Protein AF-A0AAX6NBP4-F1 (afdb_monomer)

pLDDT: mean 84.34, std 13.75, range [39.91, 97.75]

Nearest PDB structures (foldseek):
  7ycx-assembly1_I  TM=3.991E-01  e=4.689E+00  Homo sapiens
  4wzs-assembly1_D  TM=3.226E-01  e=8.014E+00  Encephalitozoon cuniculi GB-M1
  8inf-assembly1_v  TM=3.025E-01  e=5.282E+00  Homo sapiens

Structure (mmCIF, N/CA/C/O backbone):
data_AF-A0AAX6NBP4-F1
#
_entry.id   AF-A0AAX6NBP4-F1
#
loop_
_atom_site.group_PDB
_atom_site.id
_atom_site.type_symbol
_atom_site.label_atom_id
_atom_site.label_alt_id
_atom_site.label_comp_id
_atom_site.label_asym_id
_atom_site.label_entity_id
_atom_site.label_seq_id
_atom_site.pdbx_PDB_ins_code
_atom_site.Cartn_x
_atom_site.Cartn_y
_atom_site.Cartn_z
_atom_site.occupancy
_atom_site.B_iso_or_equiv
_atom_site.auth_seq_id
_atom_site.auth_comp_id
_atom_site.auth_asym_id
_atom_site.auth_atom_id
_atom_site.pdbx_PDB_model_num
ATOM 1 N N . MET A 1 1 ? 15.611 4.522 -10.659 1.00 53.62 1 MET A N 1
ATOM 2 C CA . MET A 1 1 ? 16.053 3.834 -9.427 1.00 53.62 1 MET A CA 1
ATOM 3 C C . MET A 1 1 ? 14.811 3.306 -8.758 1.00 53.62 1 MET A C 1
ATOM 5 O O . MET A 1 1 ? 13.824 4.023 -8.711 1.00 53.62 1 MET A O 1
ATOM 9 N N . GLY A 1 2 ? 14.861 2.054 -8.341 1.00 67.56 2 GLY A N 1
ATOM 10 C CA . GLY A 1 2 ? 13.758 1.351 -7.720 1.00 67.56 2 GLY A CA 1
ATOM 11 C C . GLY A 1 2 ? 13.507 1.677 -6.257 1.00 67.56 2 GLY A C 1
ATOM 12 O O . GLY A 1 2 ? 14.447 2.108 -5.592 1.00 67.56 2 GLY A O 1
ATOM 13 N N . TYR A 1 3 ? 12.294 1.419 -5.759 1.00 79.88 3 TYR A N 1
ATOM 14 C CA . TYR A 1 3 ? 11.993 1.463 -4.326 1.00 79.88 3 TYR A CA 1
ATOM 15 C C . TYR A 1 3 ? 11.907 0.047 -3.763 1.00 79.88 3 TYR A C 1
ATOM 17 O O . TYR A 1 3 ? 11.245 -0.823 -4.332 1.00 79.88 3 TYR A O 1
ATOM 25 N N . LEU A 1 4 ? 12.584 -0.192 -2.642 1.00 87.62 4 LEU A N 1
ATOM 26 C CA . LEU A 1 4 ? 12.305 -1.340 -1.795 1.00 87.62 4 LEU A CA 1
ATOM 27 C C . LEU A 1 4 ? 11.097 -1.027 -0.906 1.00 87.62 4 LEU A C 1
ATOM 29 O O . LEU A 1 4 ? 11.055 0.010 -0.243 1.00 87.62 4 LEU A O 1
ATOM 33 N N . HIS A 1 5 ? 10.135 -1.943 -0.890 1.00 90.25 5 HIS A N 1
ATOM 34 C CA . HIS A 1 5 ? 8.988 -1.952 0.011 1.00 90.25 5 HIS A CA 1
ATOM 35 C C . HIS A 1 5 ? 9.060 -3.202 0.869 1.00 90.25 5 HIS A C 1
ATOM 37 O O . HIS A 1 5 ? 9.266 -4.293 0.342 1.00 90.25 5 HIS A O 1
ATOM 43 N N . TYR A 1 6 ? 8.867 -3.036 2.165 1.00 92.69 6 TYR A N 1
ATOM 44 C CA . TYR A 1 6 ? 8.816 -4.090 3.160 1.00 92.69 6 TYR A CA 1
ATOM 45 C C . TYR A 1 6 ? 7.512 -3.970 3.940 1.00 92.69 6 TYR A C 1
ATOM 47 O O . TYR A 1 6 ? 7.063 -2.864 4.244 1.00 92.69 6 TYR A O 1
ATOM 55 N N . TRP A 1 7 ? 6.887 -5.094 4.260 1.00 94.06 7 TRP A N 1
ATOM 56 C CA . TRP A 1 7 ? 5.705 -5.105 5.099 1.00 94.06 7 TRP A CA 1
ATOM 57 C C . TRP A 1 7 ? 5.575 -6.388 5.905 1.00 94.06 7 TRP A C 1
ATOM 59 O O . TRP A 1 7 ? 6.047 -7.463 5.526 1.00 94.06 7 TRP A O 1
ATOM 69 N N . GLU A 1 8 ? 4.834 -6.264 6.996 1.00 94.50 8 GLU A N 1
ATOM 70 C CA . GLU A 1 8 ? 4.371 -7.383 7.800 1.00 94.50 8 GLU A CA 1
ATOM 71 C C . GLU A 1 8 ? 2.879 -7.225 8.031 1.00 94.50 8 GLU A C 1
ATOM 73 O O . GLU A 1 8 ? 2.400 -6.133 8.339 1.00 94.50 8 GLU A O 1
ATOM 78 N N . LEU A 1 9 ? 2.146 -8.324 7.895 1.00 93.81 9 LEU A N 1
ATOM 79 C CA . LEU A 1 9 ? 0.723 -8.350 8.183 1.00 93.81 9 LEU A CA 1
ATOM 80 C C . LEU A 1 9 ? 0.410 -9.532 9.093 1.00 93.81 9 LEU A C 1
ATOM 82 O O . LEU A 1 9 ? 0.480 -10.692 8.678 1.00 93.81 9 LEU A O 1
ATOM 86 N N . GLU A 1 10 ? -0.009 -9.241 10.321 1.00 90.38 10 GLU A N 1
ATOM 87 C CA . GLU A 1 10 ? -0.418 -10.251 11.304 1.00 90.38 10 GLU A CA 1
ATOM 88 C C . GLU A 1 10 ? -1.857 -10.742 11.055 1.00 90.38 10 GLU A C 1
ATOM 90 O O . GLU A 1 10 ? -2.714 -10.734 11.938 1.00 90.38 10 GLU A O 1
ATOM 95 N N . ARG A 1 11 ? -2.162 -11.143 9.813 1.00 83.88 11 ARG A N 1
ATOM 96 C CA . ARG A 1 11 ? -3.507 -11.571 9.405 1.00 83.88 11 ARG A CA 1
ATOM 97 C C . ARG A 1 11 ? -3.481 -12.493 8.197 1.00 83.88 11 ARG A C 1
ATOM 99 O O . ARG A 1 11 ? -2.961 -12.115 7.164 1.00 83.88 11 ARG A O 1
ATOM 106 N N . HIS A 1 12 ? -4.150 -13.643 8.275 1.00 81.75 12 HIS A N 1
ATOM 107 C CA . HIS A 1 12 ? -4.107 -14.670 7.220 1.00 81.75 12 HIS A CA 1
ATOM 108 C C . HIS A 1 12 ? -5.246 -14.621 6.190 1.00 81.75 12 HIS A C 1
ATOM 110 O O . HIS A 1 12 ? -5.193 -15.348 5.199 1.00 81.75 12 HIS A O 1
ATOM 116 N N . THR A 1 13 ? -6.276 -13.801 6.419 1.00 90.88 13 THR A N 1
ATOM 117 C CA . THR A 1 13 ? -7.423 -13.662 5.508 1.00 90.88 13 THR A CA 1
ATOM 118 C C . THR A 1 13 ? -7.855 -12.211 5.358 1.00 90.88 13 THR A C 1
ATOM 120 O O . THR A 1 13 ? -8.084 -11.519 6.351 1.00 90.88 13 THR A O 1
ATOM 123 N N . PHE A 1 14 ? -8.015 -11.761 4.125 1.00 94.75 14 PHE A N 1
ATOM 124 C CA . PHE A 1 14 ? -8.429 -10.420 3.743 1.00 94.75 14 PHE A CA 1
ATOM 125 C C . PHE A 1 14 ? -9.944 -10.232 3.843 1.00 94.75 14 PHE A C 1
ATOM 127 O O . PHE A 1 14 ? -10.706 -11.193 3.789 1.00 94.75 14 PHE A O 1
ATOM 134 N N . THR A 1 15 ? -10.385 -8.987 4.029 1.00 94.19 15 THR A N 1
ATOM 135 C CA . THR A 1 15 ? -11.809 -8.632 3.970 1.00 94.19 15 THR A CA 1
ATOM 136 C C . THR A 1 15 ? -12.263 -8.517 2.515 1.00 94.19 15 THR A C 1
ATOM 138 O O . THR A 1 15 ? -11.475 -8.142 1.644 1.00 94.19 15 THR A O 1
ATOM 141 N N . ASP A 1 16 ? -13.548 -8.768 2.253 1.00 95.69 16 ASP A N 1
ATOM 142 C CA . ASP A 1 16 ? -14.135 -8.584 0.916 1.00 95.69 16 ASP A CA 1
ATOM 143 C C . ASP A 1 16 ? -13.973 -7.145 0.406 1.00 95.69 16 ASP A C 1
ATOM 145 O O . ASP A 1 16 ? -13.763 -6.919 -0.786 1.00 95.69 16 ASP A O 1
ATOM 149 N N . GLU A 1 17 ? -14.041 -6.165 1.311 1.00 96.31 17 GLU A N 1
ATOM 150 C CA . GLU A 1 17 ? -13.858 -4.750 0.986 1.00 96.31 17 GLU A CA 1
ATOM 151 C C . GLU A 1 17 ? -12.435 -4.465 0.495 1.00 96.31 17 GLU A C 1
ATOM 153 O O . GLU A 1 17 ? -12.269 -3.923 -0.598 1.00 96.31 17 GLU A O 1
ATOM 158 N N . PHE A 1 18 ? -11.412 -4.926 1.223 1.00 96.69 18 PHE A N 1
ATOM 159 C CA . PHE A 1 18 ? -10.019 -4.782 0.802 1.00 96.69 18 PHE A CA 1
ATOM 160 C C . PHE A 1 18 ? -9.751 -5.483 -0.537 1.00 96.69 18 PHE A C 1
ATOM 162 O O . PHE A 1 18 ? -9.107 -4.913 -1.415 1.00 96.69 18 PHE A O 1
ATOM 169 N N . ILE A 1 19 ? -10.283 -6.697 -0.731 1.00 96.81 19 ILE A N 1
ATOM 170 C CA . ILE A 1 19 ? -10.155 -7.446 -1.992 1.00 96.81 19 ILE A CA 1
ATOM 171 C C . ILE A 1 19 ? -10.768 -6.665 -3.157 1.00 96.81 19 ILE A C 1
ATOM 173 O O . ILE A 1 19 ? -10.157 -6.553 -4.222 1.00 96.81 19 ILE A O 1
ATOM 177 N N . LYS A 1 20 ? -11.967 -6.107 -2.963 1.00 97.19 20 LYS A N 1
ATOM 178 C CA . LYS A 1 20 ? -12.670 -5.326 -3.984 1.00 97.19 20 LYS A CA 1
ATOM 179 C C . LYS A 1 20 ? -11.900 -4.059 -4.357 1.00 97.19 20 LYS A C 1
ATOM 181 O O . LYS A 1 20 ? -11.800 -3.736 -5.539 1.00 97.19 20 LYS A O 1
ATOM 186 N N . GLU A 1 21 ? -11.353 -3.350 -3.377 1.00 97.75 21 GLU A N 1
ATOM 187 C CA . GLU A 1 21 ? -10.564 -2.139 -3.620 1.00 97.75 21 GLU A CA 1
ATOM 188 C C . GLU A 1 21 ? -9.215 -2.447 -4.271 1.00 97.75 21 GLU A C 1
ATOM 190 O O . GLU A 1 21 ? -8.824 -1.763 -5.215 1.00 97.75 21 GLU A O 1
ATOM 195 N N . ALA A 1 22 ? -8.537 -3.517 -3.850 1.00 96.38 22 ALA A N 1
ATOM 196 C CA . ALA A 1 22 ? -7.316 -3.980 -4.500 1.00 96.38 22 ALA A CA 1
ATOM 197 C C . ALA A 1 22 ? -7.570 -4.367 -5.966 1.00 96.38 22 ALA A C 1
ATOM 199 O O . ALA A 1 22 ? -6.809 -3.977 -6.853 1.00 96.38 22 ALA A O 1
ATOM 200 N N . ALA A 1 23 ? -8.674 -5.067 -6.246 1.00 95.75 23 ALA A N 1
ATOM 201 C CA . ALA A 1 23 ? -9.091 -5.375 -7.611 1.00 95.75 23 ALA A CA 1
ATOM 202 C C . ALA A 1 23 ? -9.373 -4.104 -8.430 1.00 95.75 23 ALA A C 1
ATOM 204 O O . ALA A 1 23 ? -8.993 -4.039 -9.599 1.00 95.75 23 ALA A O 1
ATOM 205 N N . PHE A 1 24 ? -9.980 -3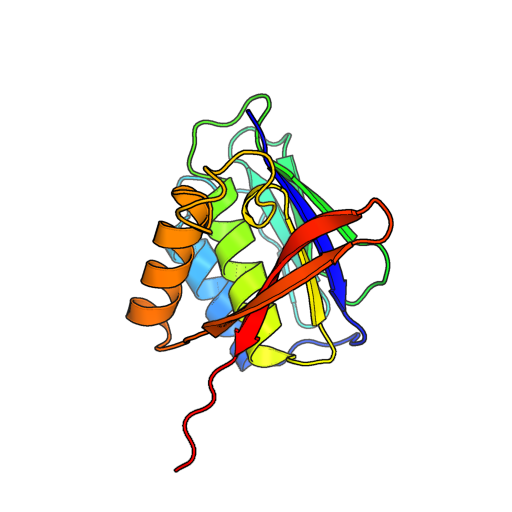.078 -7.821 1.00 97.00 24 PHE A N 1
ATOM 206 C CA . PHE A 1 24 ? -10.195 -1.780 -8.466 1.00 97.00 24 PHE A CA 1
ATOM 207 C C . PHE A 1 24 ? -8.871 -1.095 -8.824 1.00 97.00 24 PHE A C 1
ATOM 209 O O . PHE A 1 24 ? -8.699 -0.676 -9.965 1.00 97.00 24 PHE A O 1
ATOM 216 N N . VAL A 1 25 ? -7.917 -1.025 -7.887 1.00 96.06 25 VAL A N 1
ATOM 217 C CA . VAL A 1 25 ? -6.583 -0.450 -8.140 1.00 96.06 25 VAL A CA 1
ATOM 218 C C . VAL A 1 25 ? -5.913 -1.131 -9.328 1.00 96.06 25 VAL A C 1
ATOM 220 O O . VAL A 1 25 ? -5.342 -0.460 -10.183 1.00 96.06 25 VAL A O 1
ATOM 223 N N . ILE A 1 26 ? -5.985 -2.457 -9.406 1.00 92.75 26 ILE A N 1
ATOM 224 C CA . ILE A 1 26 ? -5.326 -3.200 -10.480 1.00 92.75 26 ILE A CA 1
ATOM 225 C C . ILE A 1 26 ? -6.038 -2.982 -11.818 1.00 92.75 26 ILE A C 1
ATOM 227 O O . ILE A 1 26 ? -5.371 -2.804 -12.833 1.00 92.75 26 ILE A O 1
ATOM 231 N N . ALA A 1 27 ? -7.372 -2.919 -11.826 1.00 93.25 27 ALA A N 1
ATOM 232 C CA . ALA A 1 27 ? -8.137 -2.587 -13.026 1.00 93.25 27 ALA A CA 1
ATOM 233 C C . ALA A 1 27 ? -7.831 -1.168 -13.547 1.00 93.25 27 ALA A C 1
ATOM 235 O O . ALA A 1 27 ? -7.714 -0.981 -14.756 1.00 93.25 27 ALA A O 1
ATOM 236 N N . ASP A 1 28 ? -7.648 -0.192 -12.651 1.00 93.88 28 ASP A N 1
ATOM 237 C CA . ASP A 1 28 ? -7.277 1.191 -12.995 1.00 93.88 28 ASP A CA 1
ATOM 238 C C . ASP A 1 28 ? -5.833 1.317 -13.523 1.00 93.88 28 ASP A C 1
ATOM 240 O O . ASP A 1 28 ? -5.485 2.300 -14.167 1.00 93.88 28 ASP A O 1
ATOM 244 N N . ASN A 1 29 ? -4.987 0.308 -13.282 1.00 90.12 29 ASN A N 1
ATOM 245 C CA . ASN A 1 29 ? -3.572 0.286 -13.676 1.00 90.12 29 ASN A CA 1
ATOM 246 C C . ASN A 1 29 ? -3.251 -0.951 -14.549 1.00 90.12 29 ASN A C 1
ATOM 248 O O . ASN A 1 29 ? -2.164 -1.530 -14.475 1.00 90.12 29 ASN A O 1
ATOM 252 N N . VAL A 1 30 ? -4.217 -1.391 -15.368 1.00 88.81 30 VAL A N 1
ATOM 253 C CA . VAL A 1 30 ? -4.121 -2.612 -16.197 1.00 88.81 30 VAL A CA 1
ATOM 254 C C . VAL A 1 30 ? -3.033 -2.535 -17.275 1.00 88.81 30 VAL A C 1
ATOM 256 O O . VAL A 1 30 ? -2.545 -3.555 -17.753 1.00 88.81 30 VAL A O 1
ATOM 259 N N . ASP A 1 31 ? -2.632 -1.327 -17.659 1.00 87.31 31 ASP A N 1
ATOM 260 C CA . ASP A 1 31 ? -1.593 -1.048 -18.650 1.00 87.31 31 ASP A CA 1
ATOM 261 C C . ASP A 1 31 ? -0.180 -1.392 -18.155 1.00 87.31 31 ASP A C 1
ATOM 263 O O . ASP A 1 31 ? 0.728 -1.595 -18.964 1.00 87.31 31 ASP A O 1
ATOM 267 N N . VAL A 1 32 ? 0.007 -1.503 -16.836 1.00 85.31 32 VAL A N 1
ATOM 268 C CA . VAL A 1 32 ? 1.317 -1.752 -16.213 1.00 85.31 32 VAL A CA 1
ATOM 269 C C . VAL A 1 32 ? 1.393 -3.060 -15.429 1.00 85.31 32 VAL A C 1
ATOM 271 O O . VAL A 1 32 ? 2.471 -3.415 -14.947 1.00 85.31 32 VAL A O 1
ATOM 274 N N . VAL A 1 33 ? 0.287 -3.806 -15.349 1.00 86.56 33 VAL A N 1
ATOM 275 C CA . VAL A 1 33 ? 0.157 -5.046 -14.571 1.00 86.56 33 VAL A CA 1
ATOM 276 C C . VAL A 1 33 ? -0.125 -6.260 -15.471 1.00 86.56 33 VAL A C 1
ATOM 278 O O . VAL A 1 33 ? -0.847 -6.170 -16.461 1.00 86.56 33 VAL A O 1
ATOM 281 N N . LYS A 1 34 ? 0.432 -7.426 -15.117 1.00 85.56 34 LYS A N 1
ATOM 282 C CA . LYS A 1 34 ? 0.154 -8.745 -15.715 1.00 85.56 34 LYS A CA 1
ATOM 283 C C . LYS A 1 34 ? -0.005 -9.826 -14.651 1.00 85.56 34 LYS A C 1
ATOM 285 O O . LYS A 1 34 ? 0.377 -9.627 -13.504 1.00 85.56 34 LYS A O 1
ATOM 290 N N . GLU A 1 35 ? -0.503 -10.991 -15.079 1.00 87.12 35 GLU A N 1
ATOM 291 C CA . GLU A 1 35 ? -0.496 -12.233 -14.284 1.00 87.12 35 GLU A CA 1
ATOM 292 C C . GLU A 1 35 ? -1.139 -12.040 -12.902 1.00 87.12 35 GLU A C 1
ATOM 294 O O . GLU A 1 35 ? -0.574 -12.379 -11.867 1.00 87.12 35 GLU A O 1
ATOM 299 N N . LEU A 1 36 ? -2.326 -11.429 -12.913 1.00 90.75 36 LEU A N 1
ATOM 300 C CA . LEU A 1 36 ? -3.085 -11.100 -11.718 1.00 90.75 36 LEU A CA 1
ATOM 301 C C . LEU A 1 36 ? -3.711 -12.340 -11.078 1.00 90.75 36 LEU A C 1
ATOM 303 O O . LEU A 1 36 ? -4.482 -13.058 -11.713 1.00 90.75 36 LEU A O 1
ATOM 307 N N . GLU A 1 37 ? -3.495 -12.483 -9.778 1.00 94.31 37 GLU A N 1
ATOM 308 C CA . GLU A 1 37 ? -4.186 -13.425 -8.912 1.00 94.31 37 GLU A CA 1
ATOM 309 C C . GLU A 1 37 ? -4.660 -12.699 -7.647 1.00 94.31 37 GLU A C 1
ATOM 311 O O . GLU A 1 37 ? -3.861 -12.112 -6.921 1.00 94.31 37 GLU A O 1
ATOM 316 N N . ILE A 1 38 ? -5.964 -12.735 -7.363 1.00 94.12 38 ILE A N 1
ATOM 317 C CA . ILE A 1 38 ? -6.542 -12.168 -6.138 1.00 94.12 38 ILE A CA 1
ATOM 318 C C . ILE A 1 38 ? -7.448 -13.209 -5.494 1.00 94.12 38 ILE A C 1
ATOM 320 O O . ILE A 1 38 ? -8.320 -13.775 -6.154 1.00 94.12 38 ILE A O 1
ATOM 324 N N . ASN A 1 39 ? -7.272 -13.434 -4.197 1.00 93.25 39 ASN A N 1
ATOM 325 C CA . ASN A 1 39 ? -8.204 -14.188 -3.370 1.00 93.25 39 ASN A CA 1
ATOM 326 C C . ASN A 1 39 ? -8.136 -13.715 -1.912 1.00 93.25 39 ASN A C 1
ATOM 328 O O . ASN A 1 39 ? -7.439 -12.763 -1.570 1.00 93.25 39 ASN A O 1
ATOM 332 N N . GLU A 1 40 ? -8.862 -14.410 -1.041 1.00 93.56 40 GLU A N 1
ATOM 333 C CA . GLU A 1 40 ? -8.955 -14.101 0.385 1.00 93.56 40 GLU A CA 1
ATOM 334 C C . GLU A 1 40 ? -7.627 -14.196 1.153 1.00 93.56 40 GLU A C 1
ATOM 336 O O . GLU A 1 40 ? -7.571 -13.743 2.287 1.00 93.56 40 GLU A O 1
ATOM 341 N N . LYS A 1 41 ? -6.564 -14.780 0.591 1.00 93.06 41 LYS A N 1
ATOM 342 C CA . LYS A 1 41 ? -5.280 -15.002 1.285 1.00 93.06 41 LYS A CA 1
ATOM 343 C C . LYS A 1 41 ? -4.126 -14.216 0.685 1.00 93.06 41 LYS A C 1
ATOM 345 O O . LYS A 1 41 ? -3.144 -13.962 1.384 1.00 93.06 41 LYS A O 1
ATOM 350 N N . TYR A 1 42 ? -4.207 -13.885 -0.602 1.00 94.62 42 TYR A N 1
ATOM 351 C CA . TYR A 1 42 ? -3.155 -13.141 -1.273 1.00 94.62 42 TYR A CA 1
ATOM 352 C C . TYR A 1 42 ? -3.635 -12.326 -2.474 1.00 94.62 42 TYR A C 1
ATOM 354 O O . TYR A 1 42 ? -4.637 -12.639 -3.118 1.00 94.62 42 TYR A O 1
ATOM 362 N N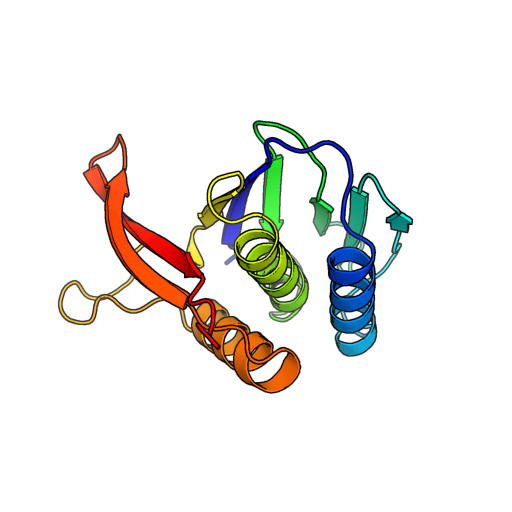 . ILE A 1 43 ? -2.857 -11.289 -2.781 1.00 96.00 43 ILE A N 1
ATOM 363 C CA . ILE A 1 43 ? -2.910 -10.515 -4.021 1.00 96.00 43 ILE A CA 1
ATOM 364 C C . ILE A 1 43 ? -1.532 -10.629 -4.659 1.00 96.00 43 ILE A C 1
ATOM 366 O O . ILE A 1 43 ? -0.539 -10.249 -4.044 1.00 96.00 43 ILE A O 1
ATOM 370 N N . ALA A 1 44 ? -1.450 -11.145 -5.876 1.00 95.06 44 ALA A N 1
ATOM 371 C CA . ALA A 1 44 ? -0.203 -11.248 -6.612 1.00 95.06 44 ALA A CA 1
ATOM 372 C C . ALA A 1 44 ? -0.367 -10.718 -8.028 1.00 95.06 44 ALA A C 1
ATOM 374 O O . ALA A 1 44 ? -1.407 -10.905 -8.655 1.00 95.06 44 ALA A O 1
ATOM 375 N N . PHE A 1 45 ? 0.668 -10.054 -8.521 1.00 93.06 45 PHE A N 1
ATOM 376 C CA . PHE A 1 45 ? 0.756 -9.631 -9.908 1.00 93.06 45 PHE A CA 1
ATOM 377 C C . PHE A 1 45 ? 2.200 -9.294 -10.279 1.00 93.06 45 PHE A C 1
ATOM 379 O O . PHE A 1 45 ? 3.057 -9.107 -9.412 1.00 93.06 45 PHE A O 1
ATOM 386 N N . ASN A 1 46 ? 2.459 -9.214 -11.580 1.00 88.44 46 ASN A N 1
ATOM 387 C CA . ASN A 1 46 ? 3.752 -8.857 -12.144 1.00 88.44 46 ASN A CA 1
ATOM 388 C C . ASN A 1 46 ? 3.685 -7.506 -12.856 1.00 88.44 46 ASN A C 1
ATOM 390 O O . ASN A 1 46 ? 2.637 -7.104 -13.369 1.00 88.44 46 ASN A O 1
ATOM 394 N N . GLY A 1 47 ? 4.830 -6.835 -12.964 1.00 82.38 47 GLY A N 1
ATOM 395 C CA . GLY A 1 47 ? 4.990 -5.731 -13.906 1.00 82.38 47 GLY A CA 1
ATOM 396 C C . GLY A 1 47 ? 4.854 -6.216 -15.347 1.00 82.38 47 GLY A C 1
ATOM 397 O O . GLY A 1 47 ? 5.076 -7.390 -15.646 1.00 82.38 47 GLY A O 1
ATOM 398 N N . TRP A 1 48 ? 4.530 -5.315 -16.279 1.00 74.81 48 TRP A N 1
ATOM 399 C CA . TRP A 1 48 ? 4.341 -5.675 -17.695 1.00 74.81 48 TRP A CA 1
ATOM 400 C C . TRP A 1 48 ? 5.554 -6.389 -18.332 1.00 74.81 48 TRP A C 1
ATOM 402 O O . TRP A 1 48 ? 5.393 -7.171 -19.277 1.00 74.81 48 TRP A O 1
ATOM 412 N N . ASN A 1 49 ? 6.757 -6.149 -17.800 1.00 71.00 49 ASN A N 1
ATOM 413 C CA . ASN A 1 49 ? 8.011 -6.796 -18.195 1.00 71.00 49 ASN A CA 1
ATOM 414 C C . ASN A 1 49 ? 8.167 -8.246 -17.677 1.00 71.00 49 ASN A C 1
ATOM 416 O O . ASN A 1 49 ? 9.057 -8.945 -18.150 1.00 71.00 49 ASN A O 1
ATOM 420 N N . GLY A 1 50 ? 7.322 -8.700 -16.743 1.00 66.06 50 GLY A N 1
ATOM 421 C CA . GLY A 1 50 ? 7.328 -10.046 -16.160 1.00 66.06 50 GLY A CA 1
ATOM 422 C C . GLY A 1 50 ? 8.409 -10.312 -15.103 1.00 66.06 50 GLY A C 1
ATOM 423 O O . GLY A 1 50 ? 8.492 -11.430 -14.605 1.00 66.06 50 GLY A O 1
ATOM 424 N N . PHE A 1 51 ? 9.242 -9.326 -14.756 1.00 69.38 51 PHE A N 1
ATOM 425 C CA . PHE A 1 51 ? 10.382 -9.522 -13.844 1.00 69.38 51 PHE A CA 1
ATOM 426 C C . PHE A 1 51 ? 10.113 -9.038 -12.418 1.00 69.38 51 PHE A C 1
ATOM 428 O O . PHE A 1 51 ? 10.632 -9.616 -11.464 1.00 69.38 51 PHE A O 1
ATOM 435 N N . ASP A 1 52 ? 9.295 -7.998 -12.266 1.00 75.81 52 ASP A N 1
ATOM 436 C CA . ASP A 1 52 ? 8.990 -7.408 -10.966 1.00 75.81 52 ASP A CA 1
ATOM 437 C C . ASP A 1 52 ? 7.720 -8.061 -10.398 1.00 75.81 52 ASP A C 1
ATOM 439 O O . ASP A 1 52 ? 6.605 -7.668 -10.745 1.00 75.81 52 ASP A O 1
ATOM 443 N N . ARG A 1 53 ? 7.875 -9.084 -9.550 1.00 86.50 53 ARG A N 1
ATOM 444 C CA . ARG A 1 53 ? 6.749 -9.793 -8.920 1.00 86.50 53 ARG A CA 1
ATOM 445 C C . ARG A 1 53 ? 6.368 -9.163 -7.583 1.00 86.50 53 ARG A C 1
ATOM 447 O O . ARG A 1 53 ? 7.209 -9.009 -6.698 1.00 86.50 53 ARG A O 1
ATOM 454 N N . PHE A 1 54 ? 5.087 -8.854 -7.424 1.00 92.31 54 PHE A N 1
ATOM 455 C CA . PHE A 1 54 ? 4.477 -8.452 -6.163 1.00 92.31 54 PHE A CA 1
ATOM 456 C C . PHE A 1 54 ? 3.579 -9.578 -5.650 1.00 92.31 54 PHE A C 1
ATOM 458 O O . PHE A 1 54 ? 2.782 -10.131 -6.406 1.00 92.31 54 PHE A O 1
ATOM 465 N N . ILE A 1 55 ? 3.719 -9.937 -4.373 1.00 94.38 55 ILE A N 1
ATOM 466 C CA . ILE A 1 55 ? 2.859 -10.914 -3.697 1.00 94.38 55 ILE A CA 1
ATOM 467 C C . ILE A 1 55 ? 2.543 -10.383 -2.303 1.00 94.38 55 ILE A C 1
ATOM 469 O O . ILE A 1 55 ? 3.341 -10.537 -1.386 1.00 94.38 55 ILE A O 1
ATOM 473 N N . PHE A 1 56 ? 1.370 -9.793 -2.129 1.00 95.31 56 PHE A N 1
ATOM 474 C CA . PHE A 1 56 ? 0.856 -9.381 -0.833 1.00 95.31 56 PHE A CA 1
ATOM 475 C C . PHE A 1 56 ? 0.132 -10.540 -0.157 1.00 95.31 56 PHE A C 1
ATOM 477 O O . PHE A 1 56 ? -0.891 -11.011 -0.654 1.00 95.31 56 PHE A O 1
ATOM 484 N N . THR A 1 57 ? 0.653 -10.996 0.979 1.00 93.38 57 THR A N 1
ATOM 485 C CA . THR A 1 57 ? 0.058 -12.061 1.797 1.00 93.38 57 THR A CA 1
ATOM 486 C C . THR A 1 57 ? 0.116 -11.685 3.272 1.00 93.38 57 THR A C 1
ATOM 488 O O . THR A 1 57 ? 0.896 -10.823 3.678 1.00 93.38 57 THR A O 1
ATOM 491 N N . GLY A 1 58 ? -0.680 -12.384 4.072 1.00 88.19 58 GLY A N 1
ATOM 492 C CA . GLY A 1 58 ? -0.564 -12.412 5.523 1.00 88.19 58 GLY A CA 1
ATOM 493 C C . GLY A 1 58 ? 0.670 -13.146 6.025 1.00 88.19 58 GLY A C 1
ATOM 494 O O . GLY A 1 58 ? 0.545 -14.303 6.436 1.00 88.19 58 GLY A O 1
ATOM 495 N N . ASN A 1 59 ? 1.838 -12.511 5.963 1.00 83.00 59 ASN A N 1
ATOM 496 C CA . ASN A 1 59 ? 3.093 -13.093 6.420 1.00 83.00 59 ASN A CA 1
ATOM 497 C C . ASN A 1 59 ? 3.999 -12.042 7.074 1.00 83.00 59 ASN A C 1
ATOM 499 O O . ASN A 1 59 ? 3.893 -10.846 6.789 1.00 83.00 59 ASN A O 1
ATOM 503 N N . LYS A 1 60 ? 4.909 -12.518 7.924 1.00 76.44 60 LYS A N 1
ATOM 504 C CA . LYS A 1 60 ? 6.055 -11.737 8.394 1.00 76.44 60 LYS A CA 1
ATOM 505 C C . LYS A 1 60 ? 7.118 -11.707 7.287 1.00 76.44 60 LYS A C 1
ATOM 507 O O . LYS A 1 60 ? 7.153 -12.604 6.443 1.00 76.44 60 LYS A O 1
ATOM 512 N N . ASP A 1 61 ? 7.928 -10.658 7.257 1.00 84.19 61 ASP A N 1
ATOM 513 C CA . ASP A 1 61 ? 9.083 -10.514 6.363 1.00 84.19 61 ASP A CA 1
ATOM 514 C C . ASP A 1 61 ? 8.782 -10.441 4.851 1.00 84.19 61 ASP A C 1
ATOM 516 O O . ASP A 1 61 ? 9.541 -10.952 4.020 1.00 84.19 61 ASP A O 1
ATOM 520 N N . SER A 1 62 ? 7.674 -9.809 4.453 1.00 91.69 62 SER A N 1
ATOM 521 C CA . SER A 1 62 ? 7.348 -9.661 3.030 1.00 91.69 62 SER A CA 1
ATOM 522 C C . SER A 1 62 ? 8.015 -8.425 2.433 1.00 91.69 62 SER A C 1
ATOM 524 O O . SER A 1 62 ? 8.047 -7.364 3.047 1.00 91.69 62 SER A O 1
ATOM 526 N N . TYR A 1 63 ? 8.532 -8.535 1.209 1.00 91.12 63 TYR A N 1
ATOM 527 C CA . TYR A 1 63 ? 9.123 -7.395 0.514 1.00 91.12 63 TYR A CA 1
ATOM 528 C C . TYR A 1 63 ? 8.943 -7.472 -1.001 1.00 91.12 63 TYR A C 1
ATOM 530 O O . TYR A 1 63 ? 8.760 -8.539 -1.587 1.00 91.12 63 TYR A O 1
ATOM 538 N N . CYS A 1 64 ? 9.030 -6.317 -1.651 1.00 88.62 64 CYS A N 1
ATOM 539 C CA . CYS A 1 64 ? 9.055 -6.179 -3.099 1.00 88.62 64 CYS A CA 1
ATOM 540 C C . CYS A 1 64 ? 9.968 -5.011 -3.464 1.00 88.62 64 CYS A C 1
ATOM 542 O O . CYS A 1 64 ? 9.888 -3.943 -2.861 1.00 88.62 64 CYS A O 1
ATOM 544 N N . LYS A 1 65 ? 10.833 -5.205 -4.459 1.00 84.44 65 LYS A N 1
ATOM 545 C CA . LYS A 1 65 ? 11.654 -4.132 -5.014 1.00 84.44 65 LYS A CA 1
ATOM 546 C C . LYS A 1 65 ? 11.143 -3.799 -6.403 1.00 84.44 65 LYS A C 1
ATOM 548 O O . LYS A 1 65 ? 11.207 -4.636 -7.296 1.00 84.44 65 LYS A O 1
ATOM 553 N N . THR A 1 66 ? 10.661 -2.582 -6.587 1.00 78.69 66 THR A N 1
ATOM 554 C CA . THR A 1 66 ? 10.297 -2.065 -7.907 1.00 78.69 66 THR A CA 1
ATOM 555 C C . THR A 1 66 ? 11.546 -1.486 -8.567 1.00 78.69 66 THR A C 1
ATOM 557 O O . THR A 1 66 ? 12.452 -1.078 -7.860 1.00 78.69 66 THR A O 1
ATOM 560 N N . GLY A 1 67 ? 11.664 -1.458 -9.898 1.00 62.41 67 GLY A N 1
ATOM 561 C CA . GLY A 1 67 ? 12.541 -0.499 -10.594 1.00 62.41 67 GLY A CA 1
ATOM 562 C C . GLY A 1 67 ? 14.025 -0.836 -10.822 1.00 62.41 67 GLY A C 1
ATOM 563 O O . GLY A 1 67 ? 14.904 -0.040 -10.478 1.00 62.41 67 GLY A O 1
ATOM 564 N N . ILE A 1 68 ? 14.319 -1.906 -11.567 1.00 54.03 68 ILE A N 1
ATOM 565 C CA . ILE A 1 68 ? 15.552 -1.933 -12.389 1.00 54.03 68 ILE A CA 1
ATOM 566 C C . ILE A 1 68 ? 15.240 -1.807 -13.893 1.00 54.03 68 ILE A C 1
ATOM 568 O O . ILE A 1 68 ? 15.989 -1.140 -14.603 1.00 54.03 68 ILE A O 1
ATOM 572 N N . PHE A 1 69 ? 14.110 -2.339 -14.377 1.00 51.50 69 PHE A N 1
ATOM 573 C CA . PHE A 1 69 ? 13.810 -2.413 -15.820 1.00 51.50 69 PHE A CA 1
ATOM 574 C C . PHE A 1 69 ? 12.360 -2.068 -16.204 1.00 51.50 69 PHE A C 1
ATOM 576 O O . PHE A 1 69 ? 11.916 -2.436 -17.291 1.00 51.50 69 PHE A O 1
ATOM 583 N N . SER A 1 70 ? 11.599 -1.40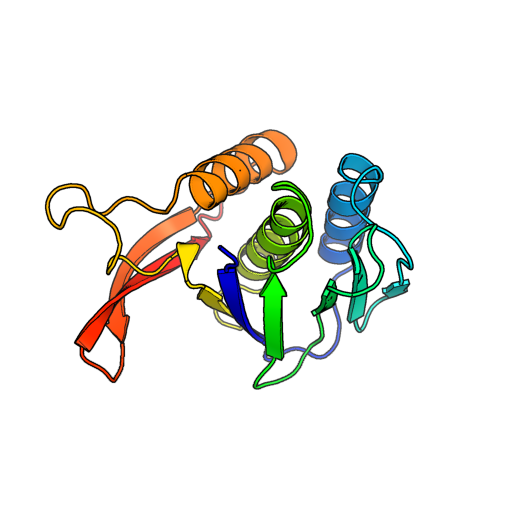3 -15.332 1.00 52.62 70 SER A N 1
ATOM 584 C CA . SER A 1 70 ? 10.188 -1.082 -15.586 1.00 52.62 70 SER A CA 1
ATOM 585 C C . SER A 1 70 ? 9.983 0.434 -15.578 1.00 52.62 70 SER A C 1
ATOM 587 O O . SER A 1 70 ? 10.374 1.071 -14.597 1.00 52.62 70 SER A O 1
ATOM 589 N N . PRO A 1 71 ? 9.429 1.029 -16.650 1.00 51.97 71 PRO A N 1
ATOM 590 C CA . PRO A 1 71 ? 9.154 2.459 -16.704 1.00 51.97 71 PRO A CA 1
ATOM 591 C C . PRO A 1 71 ? 8.137 2.836 -15.620 1.00 51.97 71 PRO A C 1
ATOM 593 O O . PRO A 1 71 ? 7.031 2.310 -15.624 1.00 51.97 71 PRO A O 1
ATOM 596 N N . ASP A 1 72 ? 8.580 3.693 -14.696 1.00 57.88 72 ASP A N 1
ATOM 597 C CA . ASP A 1 72 ? 7.946 4.646 -13.759 1.00 57.88 72 ASP A CA 1
ATOM 598 C C . ASP A 1 72 ? 6.537 4.425 -13.150 1.00 57.88 72 ASP A C 1
ATOM 600 O O . ASP A 1 72 ? 6.213 5.091 -12.171 1.00 57.88 72 ASP A O 1
ATOM 604 N N . ASN A 1 73 ? 5.713 3.481 -13.609 1.00 71.19 73 ASN A N 1
ATOM 605 C CA . ASN A 1 73 ? 4.303 3.374 -13.221 1.00 71.19 73 ASN A CA 1
ATOM 606 C C . ASN A 1 73 ? 3.940 2.074 -12.485 1.00 71.19 73 ASN A C 1
ATOM 608 O O . ASN A 1 73 ? 2.918 2.044 -11.806 1.00 71.19 73 ASN A O 1
ATOM 612 N N . TYR A 1 74 ? 4.759 1.016 -12.557 1.00 84.06 74 TYR A N 1
ATOM 613 C CA . TYR A 1 74 ? 4.466 -0.249 -11.858 1.00 84.06 74 TYR A CA 1
ATOM 614 C C . TYR A 1 74 ? 4.454 -0.109 -10.325 1.00 84.06 74 TYR A C 1
ATOM 616 O O . TYR A 1 74 ? 3.765 -0.838 -9.617 1.00 84.06 74 TYR A O 1
ATOM 624 N N . ASP A 1 75 ? 5.189 0.872 -9.806 1.00 86.56 75 ASP A N 1
ATOM 625 C CA . ASP A 1 75 ? 5.263 1.157 -8.374 1.00 86.56 75 ASP A CA 1
ATOM 626 C C . ASP A 1 75 ? 3.942 1.696 -7.800 1.00 86.56 75 ASP A C 1
ATOM 628 O O . ASP A 1 75 ? 3.620 1.462 -6.635 1.00 86.56 75 ASP A O 1
ATOM 632 N N . LYS A 1 76 ? 3.140 2.376 -8.631 1.00 88.94 76 LYS A N 1
ATOM 633 C CA . LYS A 1 76 ? 1.874 2.997 -8.229 1.00 88.94 76 LYS A CA 1
ATOM 634 C C . LYS A 1 76 ? 0.849 1.982 -7.694 1.00 88.94 76 LYS A C 1
ATOM 636 O O . LYS A 1 76 ? 0.392 2.190 -6.567 1.00 88.94 76 LYS A O 1
ATOM 641 N N . PRO A 1 77 ? 0.471 0.903 -8.417 1.00 92.00 77 PRO A N 1
ATOM 642 C CA . PRO A 1 77 ? -0.485 -0.077 -7.898 1.00 92.00 77 PRO A CA 1
ATOM 643 C C . PRO A 1 77 ? 0.027 -0.797 -6.643 1.00 92.00 77 PRO A C 1
ATOM 645 O O . PRO A 1 77 ? -0.765 -1.061 -5.741 1.00 92.00 77 PRO A O 1
ATOM 648 N N . ILE A 1 78 ? 1.338 -1.045 -6.534 1.00 93.00 78 ILE A N 1
ATOM 649 C CA . ILE A 1 78 ? 1.956 -1.627 -5.330 1.00 93.00 78 ILE A CA 1
ATOM 650 C C . ILE A 1 78 ? 1.760 -0.701 -4.130 1.00 93.00 78 ILE A C 1
ATOM 652 O O . ILE A 1 78 ? 1.169 -1.099 -3.128 1.00 93.00 78 ILE A O 1
ATOM 656 N N . CYS A 1 79 ? 2.198 0.554 -4.248 1.00 92.75 79 CYS A N 1
ATOM 657 C CA . CYS A 1 79 ? 2.053 1.543 -3.185 1.00 92.75 79 CYS A CA 1
ATOM 658 C C . CYS A 1 79 ? 0.582 1.750 -2.799 1.00 92.75 79 CYS A C 1
ATOM 660 O O . CYS A 1 79 ? 0.269 1.879 -1.618 1.00 92.75 79 CYS A O 1
ATOM 662 N N . ALA A 1 80 ? -0.330 1.762 -3.777 1.00 95.31 80 ALA A N 1
ATOM 663 C CA . ALA A 1 80 ? -1.757 1.905 -3.519 1.00 95.31 80 ALA A CA 1
ATOM 664 C C . ALA A 1 80 ? -2.290 0.732 -2.687 1.00 95.31 80 ALA A C 1
ATOM 666 O O . ALA A 1 80 ? -2.928 0.971 -1.668 1.00 95.31 80 ALA A O 1
ATOM 667 N N . ILE A 1 81 ? -1.977 -0.516 -3.050 1.00 96.62 81 ILE A N 1
ATOM 668 C CA . ILE A 1 81 ? -2.402 -1.703 -2.287 1.00 96.62 81 ILE A CA 1
ATOM 669 C C . ILE A 1 81 ? -1.814 -1.701 -0.875 1.00 96.62 81 ILE A C 1
ATOM 671 O O . ILE A 1 81 ? -2.526 -2.012 0.078 1.00 96.62 81 ILE A O 1
ATOM 675 N N . LEU A 1 82 ? -0.553 -1.293 -0.713 1.00 95.81 82 LEU A N 1
ATOM 676 C CA . LEU A 1 82 ? 0.065 -1.157 0.608 1.00 95.81 82 LEU A CA 1
ATOM 677 C C . LEU A 1 82 ? -0.634 -0.082 1.459 1.00 95.81 82 LEU A C 1
ATOM 679 O O . LEU A 1 82 ? -0.862 -0.303 2.644 1.00 95.81 82 LEU A O 1
ATOM 683 N N . LEU A 1 83 ? -1.052 1.047 0.873 1.00 95.88 83 LEU A N 1
ATOM 684 C CA . LEU A 1 83 ? -1.846 2.063 1.580 1.00 95.88 83 LEU A CA 1
ATOM 685 C C . LEU A 1 83 ? -3.245 1.566 1.949 1.00 95.88 83 LEU A C 1
ATOM 687 O O . LEU A 1 83 ? -3.707 1.832 3.059 1.00 95.88 83 LEU A O 1
ATOM 691 N N . LEU A 1 84 ? -3.910 0.835 1.048 1.00 96.88 84 LEU A N 1
ATOM 692 C CA . LEU A 1 84 ? -5.182 0.179 1.355 1.00 96.88 84 LEU A CA 1
ATOM 693 C C . LEU A 1 84 ? -5.006 -0.777 2.541 1.00 96.88 84 LEU A C 1
ATOM 695 O O . LEU A 1 84 ? -5.800 -0.743 3.473 1.00 96.88 84 LEU A O 1
ATOM 699 N N . ALA A 1 85 ? -3.931 -1.568 2.562 1.00 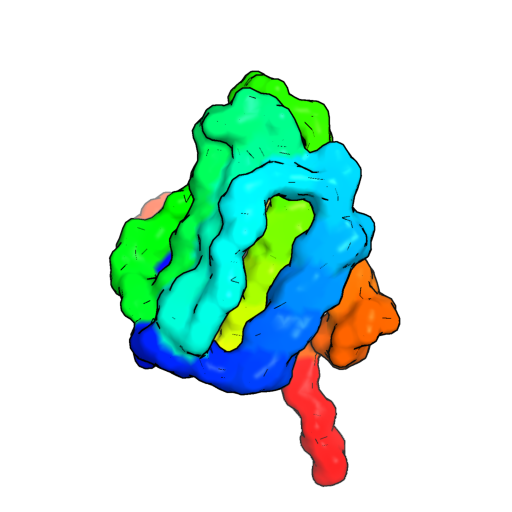96.06 85 ALA A N 1
ATOM 700 C CA . ALA A 1 85 ? -3.646 -2.489 3.656 1.00 96.06 85 ALA A CA 1
ATOM 701 C C . ALA A 1 85 ? -3.420 -1.755 4.986 1.00 96.06 85 ALA A C 1
ATOM 703 O O . ALA A 1 85 ? -3.996 -2.141 6.002 1.00 96.06 85 ALA A O 1
ATOM 704 N N . VAL A 1 86 ? -2.649 -0.661 4.983 1.00 95.69 86 VAL A N 1
ATOM 705 C CA . VAL A 1 86 ? -2.469 0.183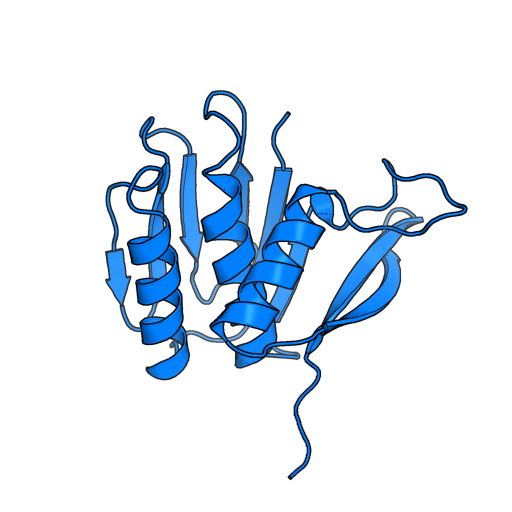 6.177 1.00 95.69 86 VAL A CA 1
ATOM 706 C C . VAL A 1 86 ? -3.815 0.712 6.676 1.00 95.69 86 VAL A C 1
ATOM 708 O O . VAL A 1 86 ? -4.057 0.699 7.879 1.00 95.69 86 VAL A O 1
ATOM 711 N N . TYR A 1 87 ? -4.716 1.129 5.782 1.00 96.12 87 TYR A N 1
ATOM 712 C CA . TYR A 1 87 ? -6.045 1.614 6.166 1.00 96.12 87 TYR A CA 1
ATOM 713 C C . TYR A 1 87 ? -6.956 0.513 6.725 1.00 96.12 87 TYR A C 1
ATOM 715 O O . TYR A 1 87 ? -7.590 0.705 7.756 1.00 96.12 87 TYR A O 1
ATOM 723 N N . HIS A 1 88 ? -7.019 -0.644 6.064 1.00 95.00 88 HIS A N 1
ATOM 724 C CA . HIS A 1 88 ? -7.919 -1.745 6.434 1.00 95.00 88 HIS A CA 1
ATOM 725 C C . HIS A 1 88 ? -7.471 -2.512 7.677 1.00 95.00 88 HIS A C 1
ATOM 727 O O . HIS A 1 88 ? -8.304 -3.063 8.399 1.00 95.00 88 HIS A O 1
ATOM 733 N N . PHE A 1 89 ? -6.162 -2.592 7.913 1.00 93.44 89 PHE A N 1
ATOM 734 C CA . PHE A 1 89 ? -5.594 -3.437 8.964 1.00 93.44 89 PHE A CA 1
ATOM 735 C C . PHE A 1 89 ? -4.945 -2.644 10.102 1.00 93.44 89 PHE A C 1
ATOM 737 O O . PHE A 1 89 ? -4.700 -3.219 11.162 1.00 93.44 89 PHE A O 1
ATOM 744 N N . GLY A 1 90 ? -4.721 -1.337 9.928 1.00 91.25 90 GLY A N 1
ATOM 745 C CA . GLY A 1 90 ? -4.256 -0.442 10.983 1.00 91.25 90 GLY A CA 1
ATOM 746 C C . GLY A 1 90 ? -2.994 -0.955 11.673 1.00 91.25 90 GLY A C 1
ATOM 747 O O . GLY A 1 90 ? -1.974 -1.184 11.032 1.00 91.25 90 GLY A O 1
ATOM 748 N N . GLU A 1 91 ? -3.073 -1.149 12.989 1.00 90.00 91 GLU A N 1
ATOM 749 C CA . GLU A 1 91 ? -1.944 -1.575 13.827 1.00 90.00 91 GLU A CA 1
ATOM 750 C C . GLU A 1 91 ? -1.411 -2.978 13.498 1.00 90.00 91 GLU A C 1
ATOM 752 O O . GLU A 1 91 ? -0.257 -3.264 13.799 1.00 90.00 91 GLU A O 1
ATOM 757 N N . S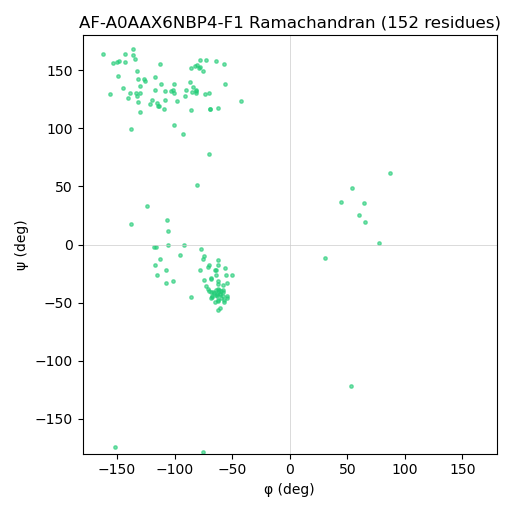ER A 1 92 ? -2.208 -3.842 12.857 1.00 91.38 92 SER A N 1
ATOM 758 C CA . SER A 1 92 ? -1.765 -5.182 12.438 1.00 91.38 92 SER A CA 1
ATOM 759 C C . SER A 1 92 ? -0.890 -5.172 11.181 1.00 91.38 92 SER A C 1
ATOM 761 O O . SER A 1 92 ? -0.435 -6.234 10.754 1.00 91.38 92 SER A O 1
ATOM 763 N N . MET A 1 93 ? -0.702 -4.001 10.567 1.00 92.94 93 MET A N 1
ATOM 764 C CA . MET A 1 93 ? 0.098 -3.800 9.367 1.00 92.94 93 MET A CA 1
ATOM 765 C C . MET A 1 93 ? 1.312 -2.931 9.692 1.00 92.94 93 MET A C 1
ATOM 767 O O . MET A 1 93 ? 1.180 -1.762 10.061 1.00 92.94 93 MET A O 1
ATOM 771 N N . HIS A 1 94 ? 2.501 -3.486 9.478 1.00 92.75 94 HIS A N 1
ATOM 772 C CA . HIS A 1 94 ? 3.746 -2.726 9.443 1.00 92.75 94 HIS A CA 1
ATOM 773 C C . HIS A 1 94 ? 4.153 -2.483 7.994 1.00 92.75 94 HIS A C 1
ATOM 775 O O . HIS A 1 94 ? 4.039 -3.376 7.155 1.00 92.75 94 HIS A O 1
ATOM 781 N N . LEU A 1 95 ? 4.614 -1.273 7.689 1.00 92.69 95 LEU A N 1
ATOM 782 C CA . LEU A 1 95 ? 5.012 -0.872 6.344 1.00 92.69 95 LEU A CA 1
ATOM 783 C C . LEU A 1 95 ? 6.262 -0.006 6.416 1.00 92.69 95 LEU A C 1
ATOM 785 O O . LEU A 1 95 ? 6.263 1.051 7.046 1.00 92.69 95 LEU A O 1
ATOM 789 N N . GLU A 1 96 ? 7.276 -0.410 5.665 1.00 90.44 96 GLU A N 1
ATOM 790 C CA . GLU A 1 96 ? 8.470 0.374 5.403 1.00 90.44 96 GLU A CA 1
ATOM 791 C C . GLU A 1 96 ? 8.700 0.479 3.900 1.00 90.44 96 GLU A C 1
ATOM 793 O O . GLU A 1 96 ? 8.466 -0.449 3.130 1.00 90.44 96 GLU A O 1
ATOM 798 N N . SER A 1 97 ? 9.160 1.640 3.455 1.00 88.44 97 SER A N 1
ATOM 799 C CA . SER A 1 97 ? 9.505 1.852 2.055 1.00 88.44 97 SER A CA 1
ATOM 800 C C . SER A 1 97 ? 10.628 2.864 1.945 1.00 88.44 97 SER A C 1
ATOM 802 O O . SER A 1 97 ? 10.662 3.852 2.685 1.00 88.44 97 SER A O 1
ATOM 804 N N . ASP A 1 98 ? 11.506 2.673 0.966 1.00 84.38 98 ASP A N 1
ATOM 805 C CA . ASP A 1 98 ? 12.503 3.671 0.571 1.00 84.38 98 ASP A CA 1
ATOM 806 C C . ASP A 1 98 ? 11.847 5.024 0.242 1.00 84.38 98 ASP A C 1
ATOM 808 O O . ASP A 1 98 ? 12.401 6.083 0.529 1.00 84.38 98 ASP A O 1
ATOM 812 N N . GLY A 1 99 ? 10.626 5.021 -0.304 1.00 79.69 99 GLY A N 1
ATOM 813 C CA . GLY A 1 99 ? 9.891 6.250 -0.608 1.00 79.69 99 GLY A CA 1
ATOM 814 C C . GLY A 1 99 ? 9.304 6.973 0.617 1.00 79.69 99 GLY A C 1
ATOM 815 O O . GLY A 1 99 ? 8.860 8.122 0.478 1.00 79.69 99 GLY A O 1
ATOM 816 N N . LEU A 1 100 ? 9.338 6.320 1.786 1.00 81.38 100 LEU A N 1
ATOM 817 C CA . LEU A 1 100 ? 8.995 6.836 3.120 1.00 81.38 100 LEU A CA 1
ATOM 818 C C . LEU A 1 100 ? 10.241 7.099 3.990 1.00 81.38 100 LEU A C 1
ATOM 820 O O . LEU A 1 100 ? 10.120 7.557 5.129 1.00 81.38 100 LEU A O 1
ATOM 824 N N . ALA A 1 101 ? 11.435 6.836 3.456 1.00 74.12 101 ALA A N 1
ATOM 825 C CA . ALA A 1 101 ? 12.708 7.176 4.068 1.00 74.12 101 ALA A CA 1
ATOM 826 C C . ALA A 1 101 ? 13.055 8.648 3.809 1.00 74.12 101 ALA A C 1
ATOM 828 O O . ALA A 1 101 ? 13.000 9.111 2.668 1.00 74.12 101 ALA A O 1
ATOM 829 N N . THR A 1 102 ? 13.462 9.40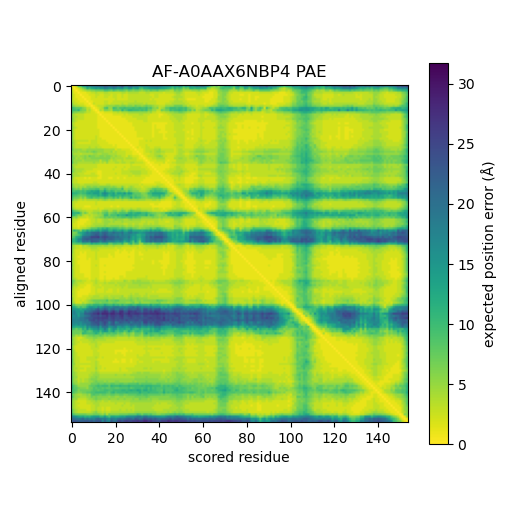1 4.834 1.00 59.84 102 THR A N 1
ATOM 830 C CA . THR A 1 102 ? 13.784 10.830 4.651 1.00 59.84 102 THR A CA 1
ATOM 831 C C . THR A 1 102 ? 15.258 11.093 4.332 1.00 59.84 102 THR A C 1
ATOM 833 O O . THR A 1 102 ? 15.619 12.235 4.081 1.00 59.84 102 THR A O 1
ATOM 836 N N . ILE A 1 103 ? 16.109 10.063 4.246 1.00 52.44 103 ILE A N 1
ATOM 837 C CA . ILE A 1 103 ? 17.532 10.174 3.844 1.00 52.44 103 ILE A CA 1
ATOM 838 C C . ILE A 1 103 ? 17.760 10.822 2.472 1.00 52.44 103 ILE A C 1
ATOM 840 O O . ILE A 1 103 ? 18.850 11.320 2.204 1.00 52.44 103 ILE A O 1
ATOM 844 N N . HIS A 1 104 ? 16.744 10.850 1.608 1.00 50.00 104 HIS A N 1
ATOM 845 C CA . HIS A 1 104 ? 16.816 11.490 0.291 1.00 50.00 104 HIS A CA 1
ATOM 846 C C . HIS A 1 104 ? 16.059 12.820 0.209 1.00 50.00 104 HIS A C 1
ATOM 848 O O . HIS A 1 104 ? 15.836 13.333 -0.888 1.00 50.00 104 HIS A O 1
ATOM 854 N N . ILE A 1 105 ? 15.624 13.375 1.343 1.00 47.38 105 ILE A N 1
ATOM 855 C CA . ILE A 1 105 ? 14.729 14.529 1.382 1.00 47.38 105 ILE A CA 1
ATOM 856 C C . ILE A 1 105 ? 15.280 15.549 2.370 1.00 47.38 105 ILE A C 1
ATOM 858 O O . ILE A 1 105 ? 15.579 15.227 3.513 1.00 47.38 105 ILE A O 1
ATOM 862 N N . GLU A 1 106 ? 15.423 16.788 1.899 1.00 49.88 106 GLU A N 1
ATOM 863 C CA . GLU A 1 106 ? 15.937 17.925 2.662 1.00 49.88 106 GLU A CA 1
ATOM 864 C C . GLU A 1 106 ? 15.361 17.938 4.095 1.00 49.88 106 GLU A C 1
ATOM 866 O O . GLU A 1 106 ? 14.127 17.972 4.238 1.00 49.88 106 GLU A O 1
ATOM 871 N N . PRO A 1 107 ? 16.219 17.938 5.142 1.00 51.41 107 PRO A N 1
ATOM 872 C CA . PRO A 1 107 ? 15.816 17.899 6.556 1.00 51.41 107 PRO A CA 1
ATOM 873 C C . PRO A 1 107 ? 14.753 18.941 6.928 1.00 51.41 107 PRO A C 1
ATOM 875 O O . PRO A 1 107 ? 13.955 18.750 7.845 1.00 51.41 107 PRO A O 1
ATOM 878 N N . GLU A 1 108 ? 14.721 20.036 6.173 1.00 49.09 108 GLU A N 1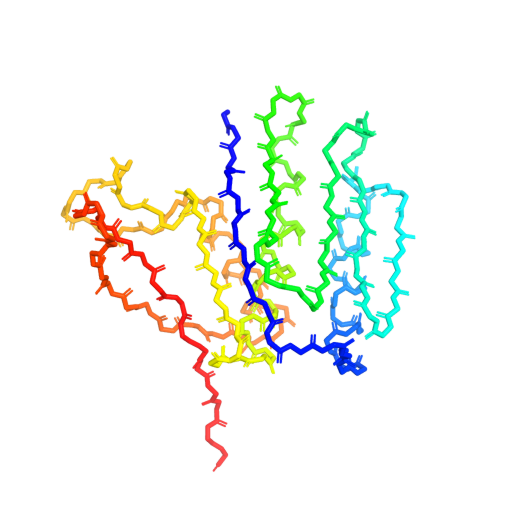
ATOM 879 C CA . GLU A 1 108 ? 13.851 21.189 6.374 1.00 49.09 108 GLU A CA 1
ATOM 880 C C . GLU A 1 108 ? 12.413 20.959 5.893 1.00 49.09 108 GLU A C 1
ATOM 882 O O . GLU A 1 108 ? 11.490 21.625 6.359 1.00 49.09 108 GLU A O 1
ATOM 887 N N . THR A 1 109 ? 12.186 20.005 4.982 1.00 54.12 109 THR A N 1
ATOM 888 C CA . THR A 1 109 ? 10.860 19.804 4.382 1.00 54.12 109 THR A CA 1
ATOM 889 C C . THR A 1 109 ? 10.136 18.553 4.864 1.00 54.12 109 THR A C 1
ATOM 891 O O . THR A 1 109 ? 8.908 18.527 4.766 1.00 54.12 109 THR A O 1
ATOM 894 N N . LYS A 1 110 ? 10.847 17.538 5.390 1.00 57.41 110 LYS A N 1
ATOM 895 C CA . LYS A 1 110 ? 10.261 16.277 5.901 1.00 57.41 110 LYS A CA 1
ATOM 896 C C . LYS A 1 110 ? 9.188 15.678 4.968 1.00 57.41 110 LYS A C 1
ATOM 898 O O . LYS A 1 110 ? 8.133 15.210 5.395 1.00 57.41 110 LYS A O 1
ATOM 903 N N . ARG A 1 111 ? 9.387 15.787 3.652 1.00 63.69 111 ARG A N 1
ATOM 904 C CA . ARG A 1 111 ? 8.391 15.363 2.654 1.00 63.69 111 ARG A CA 1
ATOM 905 C C . ARG A 1 111 ? 8.496 13.852 2.429 1.00 63.69 111 ARG A C 1
ATOM 907 O O . ARG A 1 111 ? 9.554 13.283 2.609 1.00 63.69 111 ARG A O 1
ATOM 914 N N . VAL A 1 112 ? 7.405 13.210 2.017 1.00 66.50 112 VAL A N 1
ATOM 915 C CA . VAL A 1 112 ? 7.465 11.904 1.332 1.00 66.50 112 VAL A CA 1
ATOM 916 C C . VAL A 1 112 ? 7.990 12.107 -0.096 1.00 66.50 112 VAL A C 1
ATOM 918 O O . VAL A 1 112 ? 7.894 13.219 -0.640 1.00 66.50 112 VAL A O 1
ATOM 921 N N . SER A 1 113 ? 8.521 11.056 -0.720 1.00 71.00 113 SER A N 1
ATOM 922 C CA . SER A 1 113 ? 8.918 11.103 -2.134 1.00 71.00 113 SER A CA 1
ATOM 923 C C . SER A 1 113 ? 7.738 11.496 -3.045 1.00 71.00 113 SER A C 1
ATOM 925 O O . SER A 1 113 ? 6.570 11.341 -2.681 1.00 71.00 113 SER A O 1
ATOM 927 N N . LYS A 1 114 ? 8.022 12.058 -4.232 1.00 72.25 114 LYS A N 1
ATOM 928 C CA . LYS A 1 114 ? 6.974 12.477 -5.183 1.00 72.25 114 LYS A CA 1
ATOM 929 C C . LYS A 1 114 ? 5.999 11.329 -5.528 1.00 72.25 114 LYS A C 1
ATOM 931 O O . LYS A 1 114 ? 4.802 11.587 -5.415 1.00 72.25 114 LYS A O 1
ATOM 936 N N . PRO A 1 115 ? 6.454 10.097 -5.832 1.00 76.62 115 PRO A N 1
ATOM 937 C CA . PRO A 1 115 ? 5.554 8.978 -6.121 1.00 76.62 115 PRO A CA 1
ATOM 938 C C . PRO A 1 115 ? 4.579 8.700 -4.973 1.00 76.62 115 PRO A C 1
ATOM 940 O O . PRO A 1 115 ? 3.370 8.698 -5.175 1.00 76.62 115 PRO A O 1
ATOM 943 N N . TRP A 1 116 ? 5.063 8.627 -3.730 1.00 83.56 116 TRP A N 1
ATOM 944 C CA . TRP A 1 116 ? 4.193 8.432 -2.566 1.00 83.56 116 TRP A CA 1
ATOM 945 C C . TRP A 1 116 ? 3.184 9.570 -2.355 1.00 83.56 116 TRP A C 1
ATOM 947 O O . TRP A 1 116 ? 2.077 9.312 -1.888 1.00 83.56 116 TRP A O 1
ATOM 957 N N . LYS A 1 117 ? 3.502 10.824 -2.718 1.00 85.06 117 LYS A N 1
ATOM 958 C CA . LYS A 1 117 ? 2.502 11.915 -2.693 1.00 85.06 117 LYS A CA 1
ATOM 959 C C . LYS A 1 117 ? 1.372 11.671 -3.678 1.00 85.06 117 LYS A C 1
ATOM 961 O O . LYS A 1 117 ? 0.221 11.914 -3.331 1.00 85.06 117 LYS A O 1
ATOM 966 N N . GLU A 1 118 ? 1.707 11.234 -4.885 1.00 87.25 118 GLU A N 1
ATOM 967 C CA . GLU A 1 118 ? 0.729 10.965 -5.937 1.00 87.25 118 GLU A CA 1
ATOM 968 C C . GLU A 1 118 ? -0.169 9.792 -5.543 1.00 87.25 118 GLU A C 1
ATOM 970 O O . GLU A 1 118 ? -1.386 9.896 -5.664 1.00 87.25 118 GLU A O 1
ATOM 975 N N . VAL A 1 119 ? 0.395 8.730 -4.960 1.00 90.81 119 VAL A N 1
ATOM 976 C CA . VAL A 1 119 ? -0.402 7.594 -4.477 1.00 90.81 119 VAL A CA 1
ATOM 977 C C . VAL A 1 119 ? -1.274 7.975 -3.273 1.00 90.81 119 VAL A C 1
ATOM 979 O O . VAL A 1 119 ? -2.448 7.614 -3.239 1.00 90.81 119 VAL A O 1
ATOM 982 N N . LEU A 1 120 ? -0.759 8.763 -2.320 1.00 92.38 120 LEU A N 1
ATOM 983 C CA . LEU A 1 120 ? -1.558 9.288 -1.201 1.00 92.38 120 LEU A CA 1
ATOM 984 C C . LEU A 1 120 ? -2.736 10.148 -1.684 1.00 92.38 120 LEU A C 1
ATOM 986 O O . LEU A 1 120 ? -3.827 10.066 -1.124 1.00 92.38 120 LEU A O 1
ATOM 990 N N . GLN A 1 121 ? -2.524 10.972 -2.714 1.00 93.50 121 GLN A N 1
ATOM 991 C CA . GLN A 1 121 ? -3.598 11.755 -3.321 1.00 93.50 121 GLN A CA 1
ATOM 992 C C . GLN A 1 121 ? -4.605 10.844 -4.032 1.00 93.50 121 GLN A C 1
ATOM 994 O O . GLN A 1 121 ? -5.805 10.992 -3.823 1.00 93.50 121 GLN A O 1
ATOM 999 N N . TYR A 1 122 ? -4.121 9.864 -4.796 1.00 94.00 122 TYR A N 1
ATOM 1000 C CA . TYR A 1 122 ? -4.952 8.892 -5.503 1.00 94.00 122 TYR A CA 1
ATOM 1001 C C . TYR A 1 122 ? -5.887 8.126 -4.556 1.00 94.00 122 TYR A C 1
ATOM 1003 O O . TYR A 1 122 ? -7.094 8.087 -4.795 1.00 94.00 122 TYR A O 1
ATOM 1011 N N . VAL A 1 123 ? -5.382 7.570 -3.447 1.00 96.00 123 VAL A N 1
ATOM 1012 C CA . VAL A 1 123 ? -6.240 6.829 -2.500 1.00 96.00 123 VAL A CA 1
ATOM 1013 C C . VAL A 1 123 ? -7.221 7.741 -1.762 1.00 96.00 123 VAL A C 1
ATOM 1015 O O . VAL A 1 123 ? -8.335 7.323 -1.446 1.00 96.00 123 VAL A O 1
ATOM 1018 N N . LYS A 1 124 ? -6.857 9.009 -1.539 1.00 95.44 124 LYS A N 1
ATOM 1019 C CA . LYS A 1 124 ? -7.767 10.010 -0.980 1.00 95.44 124 LYS A CA 1
ATOM 1020 C C . LYS A 1 124 ? -8.898 10.349 -1.946 1.00 95.44 124 LYS A C 1
ATOM 1022 O O . LYS A 1 124 ? -10.041 10.447 -1.522 1.00 95.44 124 LYS A O 1
ATOM 1027 N N . GLU A 1 125 ? -8.607 10.558 -3.221 1.00 96.06 125 GLU A N 1
ATOM 1028 C CA . GLU A 1 125 ? -9.632 10.907 -4.211 1.00 96.06 125 GLU A CA 1
ATOM 1029 C C . GLU A 1 125 ? -10.530 9.714 -4.554 1.00 96.06 125 GLU A C 1
ATOM 1031 O O . GLU A 1 125 ? -11.732 9.889 -4.736 1.00 96.06 125 GLU A O 1
ATOM 1036 N N . THR A 1 126 ? -9.963 8.506 -4.580 1.00 97.00 126 THR A N 1
ATOM 1037 C CA . THR A 1 126 ? -10.662 7.284 -5.009 1.00 97.00 126 THR A CA 1
ATOM 1038 C C . THR A 1 126 ? -11.450 6.632 -3.875 1.00 97.00 126 THR A C 1
ATOM 1040 O O . THR A 1 126 ? -12.611 6.272 -4.055 1.00 97.00 126 THR A O 1
ATOM 1043 N N . PHE A 1 127 ? -10.840 6.508 -2.693 1.00 96.00 127 PHE A N 1
ATOM 1044 C CA . PHE A 1 127 ? -11.404 5.775 -1.552 1.00 96.00 127 PHE A CA 1
ATOM 1045 C C . PHE A 1 127 ? -11.686 6.676 -0.345 1.00 96.00 127 PHE A C 1
ATOM 1047 O O . PHE A 1 127 ? -12.215 6.217 0.662 1.00 96.00 127 PHE A O 1
ATOM 1054 N N . ASN A 1 128 ? -11.365 7.978 -0.422 1.00 95.69 128 ASN A N 1
ATOM 1055 C CA . ASN A 1 128 ? -11.503 8.920 0.697 1.00 95.69 128 ASN A CA 1
ATOM 1056 C C . ASN A 1 128 ? -10.663 8.528 1.927 1.00 95.69 128 ASN A C 1
ATOM 1058 O O . ASN A 1 128 ? -10.965 8.945 3.048 1.00 95.69 128 ASN A O 1
ATOM 1062 N N . TYR A 1 129 ? -9.583 7.773 1.711 1.00 95.62 129 TYR A N 1
ATOM 1063 C CA . TYR A 1 129 ? -8.638 7.381 2.752 1.00 95.62 129 TYR A CA 1
ATOM 1064 C C . TYR A 1 129 ? -7.598 8.467 2.984 1.00 95.62 129 TYR A C 1
ATOM 1066 O O . TYR A 1 129 ? -7.063 9.074 2.056 1.00 95.62 129 TYR A O 1
ATOM 1074 N N . GLN A 1 130 ? -7.332 8.744 4.255 1.00 94.81 130 GLN A N 1
ATOM 1075 C CA . GLN A 1 130 ? -6.416 9.791 4.684 1.00 94.81 130 GLN A CA 1
ATOM 1076 C C . GLN A 1 130 ? -5.483 9.239 5.748 1.00 94.81 130 GLN A C 1
ATOM 1078 O O . GLN A 1 130 ? -5.864 8.357 6.515 1.00 94.81 130 GLN A O 1
ATOM 1083 N N . PHE A 1 131 ? -4.270 9.784 5.790 1.00 92.38 131 PHE A N 1
ATOM 1084 C CA . PHE A 1 131 ? -3.220 9.314 6.680 1.00 92.38 131 PHE A CA 1
ATOM 1085 C C . PHE A 1 131 ? -2.549 10.494 7.375 1.00 92.38 131 PHE A C 1
ATOM 1087 O O . PHE A 1 131 ? -2.123 11.455 6.725 1.00 92.38 131 PHE A O 1
ATOM 1094 N N . GLN A 1 132 ? -2.428 10.401 8.694 1.00 91.75 132 GLN A N 1
ATOM 1095 C CA . GLN A 1 132 ? -1.505 11.209 9.472 1.00 91.75 132 GLN A CA 1
ATOM 1096 C C . GLN A 1 132 ? -0.085 10.668 9.276 1.00 91.75 132 GLN A C 1
ATOM 1098 O O . GLN A 1 132 ? 0.121 9.480 9.035 1.00 91.75 132 GLN A O 1
ATOM 1103 N N . ARG A 1 133 ? 0.904 11.560 9.353 1.00 88.50 133 ARG A N 1
ATOM 1104 C CA . ARG A 1 133 ? 2.324 11.211 9.263 1.00 88.50 133 ARG A CA 1
ATOM 1105 C C . ARG A 1 133 ? 2.956 11.357 10.634 1.00 88.50 133 ARG A C 1
ATOM 1107 O O . ARG A 1 133 ? 2.906 12.445 11.206 1.00 88.50 133 ARG A O 1
ATOM 1114 N N . GLU A 1 134 ? 3.579 10.294 11.111 1.00 88.25 134 GLU A N 1
ATOM 1115 C CA . GLU A 1 134 ? 4.427 10.319 12.296 1.00 88.25 134 GLU A CA 1
ATOM 1116 C C . GLU A 1 134 ? 5.879 10.085 11.902 1.00 88.25 134 GLU A C 1
ATOM 1118 O O . GLU A 1 134 ? 6.177 9.259 11.042 1.00 88.25 134 GLU A O 1
ATOM 1123 N N . TYR A 1 135 ? 6.782 10.845 12.514 1.00 85.62 135 TYR A N 1
ATOM 1124 C CA . TYR A 1 135 ? 8.212 10.753 12.249 1.00 85.62 135 TYR A CA 1
ATOM 1125 C C . TYR A 1 135 ? 8.872 9.959 13.362 1.00 85.62 135 TYR A C 1
ATOM 1127 O O . TYR A 1 135 ? 8.634 10.238 14.538 1.00 85.62 135 TYR A O 1
ATOM 1135 N N . TYR A 1 136 ? 9.720 9.012 12.989 1.00 85.50 136 TYR A N 1
ATOM 1136 C CA . TYR A 1 136 ? 10.491 8.209 13.928 1.00 85.50 136 TYR A CA 1
ATOM 1137 C C . TYR A 1 136 ? 11.887 7.936 13.367 1.00 85.50 136 TYR A C 1
ATOM 1139 O O . TYR A 1 136 ? 12.130 8.137 12.177 1.00 85.50 136 TYR A O 1
ATOM 1147 N N . LYS A 1 137 ? 12.797 7.503 14.237 1.00 84.56 137 LYS A N 1
ATOM 1148 C CA . LYS A 1 137 ? 14.109 6.976 13.858 1.00 84.56 137 LYS A CA 1
ATOM 1149 C C . LYS A 1 137 ? 14.049 5.457 13.922 1.00 84.56 137 LYS A C 1
ATOM 1151 O O . LYS A 1 137 ? 13.543 4.925 14.911 1.00 84.56 137 LYS A O 1
ATOM 1156 N N . ASP A 1 138 ? 14.497 4.785 12.869 1.00 80.31 138 ASP A N 1
ATOM 1157 C CA . ASP A 1 138 ? 14.621 3.327 12.875 1.00 80.31 138 ASP A CA 1
ATOM 1158 C C . ASP A 1 138 ? 15.837 2.864 13.703 1.00 80.31 138 ASP A C 1
ATOM 1160 O O . ASP A 1 138 ? 16.548 3.667 14.314 1.00 80.31 138 ASP A O 1
ATOM 1164 N N . GLU A 1 139 ? 16.069 1.552 13.753 1.00 80.81 139 GLU A N 1
ATOM 1165 C CA . GLU A 1 139 ? 17.128 0.939 14.567 1.00 80.81 139 GLU A CA 1
ATOM 1166 C C . GLU A 1 139 ? 18.550 1.381 14.177 1.00 80.81 139 GLU A C 1
ATOM 1168 O O . GLU A 1 139 ? 19.481 1.227 14.968 1.00 80.81 139 GLU A O 1
ATOM 1173 N N . VAL A 1 140 ? 18.725 1.952 12.980 1.00 83.06 140 VAL A N 1
ATOM 1174 C CA . VAL A 1 140 ? 20.008 2.462 12.475 1.00 83.06 140 VAL A CA 1
ATOM 1175 C C . VAL A 1 140 ? 20.067 3.995 12.459 1.00 83.06 140 VAL A C 1
ATOM 1177 O O . VAL A 1 140 ? 20.900 4.579 11.768 1.00 83.06 140 VAL A O 1
ATOM 1180 N N . ASP A 1 141 ? 19.219 4.648 13.263 1.00 79.44 141 ASP A N 1
ATOM 1181 C CA . ASP A 1 141 ? 19.128 6.105 13.445 1.00 79.44 141 ASP A CA 1
ATOM 1182 C C . ASP A 1 141 ? 18.676 6.881 12.193 1.00 79.44 141 ASP A C 1
ATOM 1184 O O . ASP A 1 141 ? 18.849 8.104 12.095 1.00 79.44 141 ASP A O 1
ATOM 1188 N N . GLN A 1 142 ? 18.054 6.186 11.238 1.00 80.62 142 GLN A N 1
ATOM 1189 C CA . GLN A 1 142 ? 17.548 6.780 10.015 1.00 80.62 142 GLN A CA 1
ATOM 1190 C C . GLN A 1 142 ? 16.147 7.353 10.234 1.00 80.62 142 GLN A C 1
ATOM 1192 O O . GLN A 1 142 ? 15.252 6.681 10.743 1.00 80.62 142 GLN A O 1
ATOM 1197 N N . ASP A 1 143 ? 15.932 8.593 9.804 1.00 82.38 143 ASP A N 1
ATOM 1198 C CA . ASP A 1 143 ? 14.622 9.234 9.878 1.00 82.38 143 ASP A CA 1
ATOM 1199 C C . ASP A 1 143 ? 13.627 8.581 8.877 1.00 82.38 143 ASP A C 1
ATOM 1201 O O . ASP A 1 143 ? 13.908 8.386 7.682 1.00 82.38 143 ASP A O 1
ATOM 1205 N N . ARG A 1 144 ? 12.437 8.233 9.380 1.00 83.56 144 ARG A N 1
ATOM 1206 C CA . ARG A 1 144 ? 11.363 7.512 8.677 1.00 83.56 144 ARG A CA 1
ATOM 1207 C C . ARG A 1 144 ? 10.000 8.161 8.904 1.00 83.56 144 ARG A C 1
ATOM 1209 O O . ARG A 1 144 ? 9.786 8.891 9.875 1.00 83.56 144 ARG A O 1
ATOM 1216 N N . ILE A 1 145 ? 9.062 7.865 8.002 1.00 87.12 145 ILE A N 1
ATOM 1217 C CA . ILE A 1 145 ? 7.658 8.278 8.094 1.00 87.12 145 ILE A CA 1
ATOM 1218 C C . ILE A 1 145 ? 6.774 7.046 8.283 1.00 87.12 145 ILE A C 1
ATOM 1220 O O . ILE A 1 145 ? 6.684 6.203 7.393 1.00 87.12 145 ILE A O 1
ATOM 1224 N N . LYS A 1 146 ? 6.053 6.997 9.404 1.00 89.75 146 LYS A N 1
ATOM 1225 C CA . LYS A 1 146 ? 4.937 6.079 9.630 1.00 89.75 146 LYS A CA 1
ATOM 1226 C C . LYS A 1 146 ? 3.639 6.735 9.162 1.00 89.75 146 LYS A C 1
ATOM 1228 O O . LYS A 1 146 ? 3.371 7.899 9.475 1.00 89.75 146 LYS A O 1
ATOM 1233 N N . LEU A 1 147 ? 2.834 5.994 8.407 1.00 91.06 147 LEU A N 1
ATOM 1234 C CA . LEU A 1 147 ? 1.511 6.427 7.961 1.00 91.06 147 LEU A CA 1
ATOM 1235 C C . LEU A 1 147 ? 0.445 5.833 8.879 1.00 91.06 147 LEU A C 1
ATOM 1237 O O . LEU A 1 147 ? 0.377 4.619 9.037 1.00 91.06 147 LEU A O 1
ATOM 1241 N N . ILE A 1 148 ? -0.384 6.689 9.471 1.00 92.44 148 ILE A N 1
ATOM 1242 C CA . ILE A 1 148 ? -1.440 6.290 10.406 1.00 92.44 148 ILE A CA 1
ATOM 1243 C C . ILE A 1 148 ? -2.796 6.627 9.795 1.00 92.44 148 ILE A C 1
ATOM 1245 O O . ILE A 1 148 ? -3.027 7.801 9.491 1.00 92.44 148 ILE A O 1
ATOM 1249 N N . PRO A 1 149 ? -3.696 5.648 9.603 1.00 93.88 149 PRO A N 1
ATOM 1250 C CA . PRO A 1 149 ? -5.029 5.901 9.069 1.00 93.88 149 PRO A CA 1
ATOM 1251 C C . PRO A 1 149 ? -5.810 6.921 9.901 1.00 93.88 149 PRO A C 1
ATOM 1253 O O . PRO A 1 149 ? -5.828 6.864 11.129 1.00 93.88 149 PRO A O 1
ATOM 1256 N N . ILE A 1 150 ? -6.507 7.832 9.224 1.00 93.69 150 ILE A N 1
ATOM 1257 C CA . ILE A 1 150 ? -7.489 8.728 9.836 1.00 93.69 150 ILE A CA 1
ATOM 1258 C C . ILE A 1 150 ? -8.874 8.156 9.541 1.00 93.69 150 ILE A C 1
ATOM 1260 O O . ILE A 1 150 ? -9.399 8.289 8.431 1.00 93.69 150 ILE A O 1
ATOM 1264 N N . TYR A 1 151 ? -9.473 7.521 10.544 1.00 88.56 151 TYR A N 1
ATOM 1265 C CA . TYR A 1 151 ? -10.858 7.068 10.473 1.00 88.56 151 TYR A CA 1
ATOM 1266 C C . TYR A 1 151 ? -11.791 8.241 10.771 1.00 88.56 151 TYR A C 1
ATOM 1268 O O . TYR A 1 151 ? -11.586 8.983 11.733 1.00 88.56 151 TYR A O 1
ATOM 1276 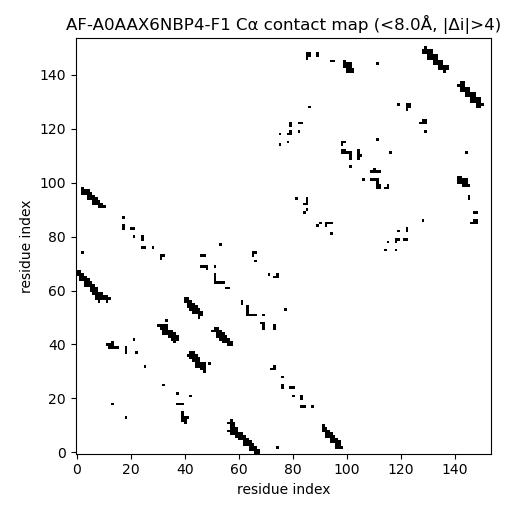N N . LYS A 1 152 ? -12.830 8.431 9.954 1.00 71.31 152 LYS A N 1
ATOM 1277 C CA . LYS A 1 152 ? -13.887 9.385 10.300 1.00 71.31 152 LYS A CA 1
ATOM 1278 C C . LYS A 1 152 ? -14.666 8.811 11.479 1.00 71.31 152 LYS A C 1
ATOM 1280 O O . LYS A 1 152 ? -15.301 7.770 11.351 1.00 71.31 152 LYS A O 1
ATOM 1285 N N . THR A 1 153 ? -14.624 9.490 12.617 1.00 53.75 153 THR A N 1
ATOM 1286 C CA . THR A 1 153 ? -15.624 9.303 13.668 1.00 53.75 153 THR A CA 1
ATOM 1287 C C . THR A 1 153 ? -16.941 9.879 13.156 1.00 53.75 153 THR A C 1
ATOM 1289 O O . THR A 1 153 ? -16.999 11.074 12.859 1.00 53.75 153 THR A O 1
ATOM 1292 N N . ASN A 1 154 ? -17.949 9.020 12.994 1.00 39.91 154 ASN A N 1
ATOM 1293 C CA . ASN A 1 154 ? -19.336 9.437 12.773 1.00 39.91 154 ASN A CA 1
ATOM 1294 C C . ASN A 1 154 ? -19.902 10.125 14.016 1.00 39.91 154 ASN A C 1
ATOM 1296 O O . ASN A 1 154 ? -19.585 9.653 15.132 1.00 39.91 154 ASN A O 1
#

Secondary structure (DSSP, 8-state):
-PPEEEEEE--SS--HHHHHHHHHHHHHTTTTEEEEEE-SSEEEEEETTS--EEEEES-SSEEEE--SSS-TTTHHHHHHHHHHHHHHHGGGEEEEEGGGBGGGS-TTT-PPPHHHHHHHHHHHHHH---EEEEEEE-TTS-EEEEEEE-PPP-

Foldseek 3Di:
DKKKKWKAAQDQFDDPVLQVVLVVLCVVVVVFWADWDTDGAWTWIAGPVRPFIDIDGNHHTDMTIDDDPGPDRNVLSVLLSLLSCCQRRPPRMDMDMPQQFCPVPDPVPSDGHPSNVVSQVVCCVPVVWHWDWDWDAPPVRTIGTDTGTDDDDD

Sequence (154 aa):
MGYLHYWELERHTFTDEFIKEAAFVIADNVDVVKELEINEKYIAFNGWNGFDRFIFTGNKDSYCKTGIFSPDNYDKPICAILLLAVYHFGESMHLESDGLATIHIEPETKRVSKPWKEVLQYVKETFNYQFQREYYKDEVDQDRIKLIPIYKTN

Radius of gyration: 14.9 Å; Cα contacts (8 Å, |Δi|>4): 266; chains: 1; bounding box: 39×36×33 Å

Mean predicted aligned error: 6.06 Å

Solvent-accessible surface area (backbone atoms only — not comparable to full-atom values): 8806 Å² total; per-residue (Å²): 129,46,44,50,35,39,36,32,29,83,47,67,64,61,53,74,65,60,52,52,52,45,52,47,47,47,65,76,41,50,90,36,46,35,78,75,44,78,58,56,49,37,42,32,35,22,26,68,84,68,74,46,64,43,72,51,51,44,35,78,86,40,70,39,63,43,45,90,86,61,82,92,52,52,55,49,53,54,54,41,45,54,50,50,45,34,57,78,47,40,89,48,36,49,74,49,36,56,49,36,39,34,89,86,37,64,88,89,67,77,51,64,37,70,68,54,51,53,38,53,48,48,43,29,74,74,70,67,48,46,65,49,79,45,78,47,63,49,100,84,71,45,52,34,51,45,78,40,61,57,76,85,82,128

Organism: Priestia aryabhattai (NCBI:txid412384)